Protein AF-A0A7J9JD43-F1 (afdb_monomer_lite)

Structure (mmCIF, N/CA/C/O backbone):
data_AF-A0A7J9JD43-F1
#
_entry.id   AF-A0A7J9JD43-F1
#
loop_
_atom_site.group_PDB
_atom_site.id
_atom_site.type_symbol
_atom_site.label_atom_id
_atom_site.label_alt_id
_atom_site.label_comp_id
_atom_site.label_asym_id
_atom_site.label_entity_id
_atom_site.label_seq_id
_atom_site.pdbx_PDB_ins_code
_atom_site.Cartn_x
_atom_site.Cartn_y
_atom_site.Cartn_z
_atom_site.occupancy
_atom_site.B_iso_or_equiv
_atom_site.auth_seq_id
_atom_site.auth_comp_id
_atom_site.auth_asym_id
_atom_site.auth_atom_id
_atom_site.pdbx_PDB_model_num
ATOM 1 N N . MET A 1 1 ? 0.161 9.876 -8.481 1.00 95.75 1 MET A N 1
ATOM 2 C CA . MET A 1 1 ? 0.391 8.507 -7.961 1.00 95.75 1 MET A CA 1
ATOM 3 C C . MET A 1 1 ? 0.185 7.407 -9.007 1.00 95.75 1 MET A C 1
ATOM 5 O O . MET A 1 1 ? 1.181 6.862 -9.450 1.00 95.75 1 MET A O 1
ATOM 9 N N . LEU A 1 2 ? -1.037 7.101 -9.480 1.00 96.88 2 LEU A N 1
ATOM 10 C CA . LEU A 1 2 ? -1.248 5.994 -10.445 1.00 96.88 2 LEU A CA 1
ATOM 11 C C . LEU A 1 2 ? -0.362 6.081 -11.702 1.00 96.88 2 LEU A C 1
ATOM 13 O O . LEU A 1 2 ? 0.174 5.073 -12.149 1.00 96.88 2 LEU A O 1
ATOM 17 N N . HIS A 1 3 ? -0.178 7.286 -12.251 1.00 97.56 3 HIS A N 1
ATOM 18 C CA . HIS A 1 3 ? 0.668 7.506 -13.427 1.00 97.56 3 HIS A CA 1
ATOM 19 C C . HIS A 1 3 ? 2.132 7.095 -13.191 1.00 97.56 3 HIS A C 1
ATOM 21 O O . HIS A 1 3 ? 2.664 6.272 -13.931 1.00 97.56 3 HIS A O 1
ATOM 27 N N . VAL A 1 4 ? 2.757 7.611 -12.127 1.00 98.19 4 VAL A N 1
ATOM 28 C CA . VAL A 1 4 ? 4.169 7.347 -11.813 1.00 98.19 4 VAL A CA 1
ATOM 29 C C . VAL A 1 4 ? 4.408 5.885 -11.412 1.00 98.19 4 VAL A C 1
ATOM 31 O O . VAL A 1 4 ? 5.417 5.291 -11.787 1.00 98.19 4 VAL A O 1
ATOM 34 N N . SER A 1 5 ? 3.430 5.259 -10.743 1.00 98.00 5 SER A N 1
ATOM 35 C CA . SER A 1 5 ? 3.421 3.817 -10.473 1.00 98.00 5 SER A CA 1
ATOM 36 C C . SER A 1 5 ? 3.425 3.002 -11.764 1.00 98.00 5 SER A C 1
ATOM 38 O O . SER A 1 5 ? 4.235 2.087 -11.910 1.00 98.00 5 SER A O 1
ATOM 40 N N . LYS A 1 6 ? 2.557 3.349 -12.726 1.00 97.75 6 LYS A N 1
ATOM 41 C CA . LYS A 1 6 ? 2.510 2.681 -14.034 1.00 97.75 6 LYS A CA 1
ATOM 42 C C . LYS A 1 6 ? 3.835 2.846 -14.768 1.00 97.75 6 LYS A C 1
ATOM 44 O O . LYS A 1 6 ? 4.373 1.848 -15.232 1.00 97.75 6 LYS A O 1
ATOM 49 N N . GLN A 1 7 ? 4.392 4.053 -14.815 1.00 98.38 7 GLN A N 1
ATOM 50 C CA . GLN A 1 7 ? 5.698 4.290 -15.435 1.00 98.38 7 GLN A CA 1
ATOM 51 C C . GLN A 1 7 ? 6.793 3.408 -14.829 1.00 98.38 7 GLN A C 1
ATOM 53 O O . GLN A 1 7 ? 7.504 2.757 -15.586 1.00 98.38 7 GLN A O 1
ATOM 58 N N . PHE A 1 8 ? 6.883 3.320 -13.496 1.00 98.50 8 PHE A N 1
ATOM 59 C CA . PHE A 1 8 ? 7.853 2.451 -12.822 1.00 98.50 8 PHE A CA 1
ATOM 60 C C . PHE A 1 8 ? 7.725 0.983 -13.256 1.00 98.50 8 PHE A C 1
ATOM 62 O O . PHE A 1 8 ? 8.720 0.374 -13.640 1.00 98.50 8 PHE A O 1
ATOM 69 N N . PHE A 1 9 ? 6.514 0.413 -13.255 1.00 98.19 9 PHE A N 1
ATOM 70 C CA . PHE A 1 9 ? 6.312 -0.994 -13.634 1.00 98.19 9 PHE A CA 1
ATOM 71 C C . PHE A 1 9 ? 6.482 -1.274 -15.136 1.00 98.19 9 PHE A C 1
ATOM 73 O O . PHE A 1 9 ? 6.719 -2.422 -15.503 1.00 98.19 9 PHE A O 1
ATOM 80 N N . HIS A 1 10 ? 6.434 -0.246 -15.989 1.00 97.75 10 HIS A N 1
ATOM 81 C CA . HIS A 1 10 ? 6.736 -0.349 -17.423 1.00 97.75 10 HIS A CA 1
ATOM 82 C C . HIS A 1 10 ? 8.214 -0.095 -17.759 1.00 97.75 10 HIS A C 1
ATOM 84 O O . HIS A 1 10 ? 8.597 -0.198 -18.926 1.00 97.75 10 HIS A O 1
ATOM 90 N N . LEU A 1 11 ? 9.059 0.233 -16.774 1.00 98.31 11 LEU A N 1
ATOM 91 C CA . LEU A 1 11 ? 10.500 0.319 -16.996 1.00 98.31 11 LEU A CA 1
ATOM 92 C C . LEU A 1 11 ? 11.074 -1.048 -17.405 1.00 98.31 11 LEU A C 1
ATOM 94 O O . LEU A 1 11 ? 10.545 -2.093 -16.996 1.00 98.31 11 LEU A O 1
ATOM 98 N N . PRO A 1 12 ? 12.201 -1.056 -18.147 1.00 97.94 12 PRO A N 1
ATOM 99 C CA . PRO A 1 12 ? 12.955 -2.276 -18.395 1.00 97.94 12 PRO A CA 1
ATOM 100 C C . PRO A 1 12 ? 13.213 -3.035 -17.093 1.00 97.94 12 PRO A C 1
ATOM 102 O O . PRO A 1 12 ? 13.474 -2.435 -16.049 1.00 97.94 12 PRO A O 1
ATOM 105 N N . GLU A 1 13 ? 13.167 -4.363 -17.154 1.00 96.00 13 GLU A N 1
ATOM 106 C CA . GLU A 1 13 ? 13.411 -5.216 -15.989 1.00 96.00 13 GLU A CA 1
ATOM 107 C C . GLU A 1 13 ? 14.747 -4.885 -15.306 1.00 96.00 13 GLU A C 1
ATOM 109 O O . GLU A 1 13 ? 14.795 -4.762 -14.086 1.00 96.00 13 GLU A O 1
ATOM 114 N N . SER A 1 14 ? 15.798 -4.618 -16.086 1.00 97.12 14 SER A N 1
ATOM 115 C CA . SER A 1 14 ? 17.113 -4.207 -15.579 1.00 97.12 14 SER A CA 1
ATOM 116 C C . SER A 1 14 ? 17.085 -2.940 -14.715 1.00 97.12 14 SER A C 1
ATOM 118 O O . SER A 1 14 ? 17.922 -2.796 -13.825 1.00 97.12 14 SER A O 1
ATOM 120 N N . GLU A 1 15 ? 16.135 -2.031 -14.944 1.00 97.44 15 GLU A N 1
ATOM 121 C CA . GLU A 1 15 ? 15.930 -0.862 -14.089 1.00 97.44 15 GLU A CA 1
ATOM 122 C C . GLU A 1 15 ? 15.132 -1.208 -12.836 1.00 97.44 15 GLU A C 1
ATOM 124 O O . GLU A 1 15 ? 15.545 -0.858 -11.732 1.00 97.44 15 GLU A O 1
ATOM 129 N N . ARG A 1 16 ? 14.027 -1.949 -12.981 1.00 97.06 16 ARG A N 1
ATOM 130 C CA . ARG A 1 16 ? 13.180 -2.345 -11.843 1.00 97.06 16 ARG A CA 1
ATOM 131 C C . ARG A 1 16 ? 13.954 -3.201 -10.835 1.00 97.06 16 ARG A C 1
ATOM 133 O O . ARG A 1 16 ? 13.853 -2.984 -9.626 1.00 97.06 16 ARG A O 1
ATOM 140 N N . LEU A 1 17 ? 14.785 -4.125 -11.319 1.00 96.50 17 LEU A N 1
ATOM 141 C CA . LEU A 1 17 ? 15.575 -5.035 -10.487 1.00 96.50 17 LEU A CA 1
ATOM 142 C C . LEU A 1 17 ? 16.642 -4.334 -9.635 1.00 96.50 17 LEU A C 1
ATOM 144 O O . LEU A 1 17 ? 17.095 -4.923 -8.657 1.00 96.50 17 LEU A O 1
ATOM 148 N N . LYS A 1 18 ? 16.987 -3.063 -9.895 1.00 96.69 18 LYS A N 1
ATOM 149 C CA . LYS A 1 18 ? 17.846 -2.278 -8.983 1.00 96.69 18 LYS A CA 1
ATOM 150 C C . LYS A 1 18 ? 17.235 -2.121 -7.590 1.00 96.69 18 LYS A C 1
ATOM 152 O O . LYS A 1 18 ? 17.957 -1.913 -6.618 1.00 96.69 18 LYS A O 1
ATOM 157 N N . ASN A 1 19 ? 15.909 -2.214 -7.491 1.00 96.31 19 ASN A N 1
ATOM 158 C CA . ASN A 1 19 ? 15.177 -2.161 -6.233 1.00 96.31 19 ASN A CA 1
ATOM 159 C C . ASN A 1 19 ? 14.791 -3.552 -5.706 1.00 96.31 19 ASN A C 1
ATOM 161 O O . ASN A 1 19 ? 14.148 -3.621 -4.659 1.00 96.31 19 ASN A O 1
ATOM 165 N N . TYR A 1 20 ? 15.141 -4.643 -6.395 1.00 95.75 20 TYR A N 1
ATOM 166 C CA . TYR A 1 20 ? 14.757 -5.992 -5.982 1.00 95.75 20 TYR A CA 1
ATOM 167 C C . TYR A 1 20 ? 15.433 -6.403 -4.672 1.00 95.75 20 TYR A C 1
ATOM 169 O O . TYR A 1 20 ? 16.632 -6.190 -4.480 1.00 95.75 20 TYR A O 1
ATOM 177 N N . SER A 1 21 ? 14.665 -7.010 -3.768 1.00 93.12 21 SER A N 1
ATOM 178 C CA . SER A 1 21 ? 15.208 -7.670 -2.583 1.00 93.12 21 SER A CA 1
ATOM 179 C C . SER A 1 21 ? 14.223 -8.687 -2.013 1.00 93.12 21 SER A C 1
ATOM 181 O O . SER A 1 21 ? 13.040 -8.395 -1.812 1.00 93.12 21 SER A O 1
ATOM 183 N N . ASP A 1 22 ? 14.741 -9.868 -1.689 1.00 87.50 22 ASP A N 1
ATOM 184 C CA . ASP A 1 22 ? 14.026 -10.927 -0.980 1.00 87.50 22 ASP A CA 1
ATOM 185 C C . ASP A 1 22 ? 14.134 -10.812 0.551 1.00 87.50 22 ASP A C 1
ATOM 187 O O . ASP A 1 22 ? 13.493 -11.583 1.266 1.00 87.50 22 ASP A O 1
ATOM 191 N N . ASP A 1 23 ? 14.887 -9.831 1.061 1.00 89.94 23 ASP A N 1
ATOM 192 C CA . ASP A 1 23 ? 14.949 -9.509 2.483 1.00 89.94 23 ASP A CA 1
ATOM 193 C C . ASP A 1 23 ? 13.669 -8.761 2.906 1.00 89.94 23 ASP A C 1
ATOM 195 O O . ASP A 1 23 ? 13.433 -7.631 2.462 1.00 89.94 23 ASP A O 1
ATOM 199 N N . PRO A 1 24 ? 12.818 -9.339 3.775 1.00 86.00 24 PRO A N 1
ATOM 200 C CA . PRO A 1 24 ? 11.614 -8.665 4.240 1.00 86.00 24 PRO A CA 1
ATOM 201 C C . PRO A 1 24 ? 11.901 -7.424 5.095 1.00 86.00 24 PRO A C 1
ATOM 203 O O . PRO A 1 24 ? 11.006 -6.584 5.224 1.00 86.00 24 PRO A O 1
ATOM 206 N N . MET A 1 25 ? 13.106 -7.297 5.660 1.00 90.06 25 MET A N 1
ATOM 207 C CA . MET A 1 25 ? 13.514 -6.171 6.508 1.00 90.06 25 MET A CA 1
ATOM 208 C C . MET A 1 25 ? 13.950 -4.946 5.704 1.00 90.06 25 MET A C 1
ATOM 210 O O . MET A 1 25 ? 14.030 -3.851 6.262 1.00 90.06 25 MET A O 1
ATOM 214 N N . LYS A 1 26 ? 14.170 -5.087 4.389 1.00 93.94 26 LYS A N 1
ATOM 215 C CA . LYS A 1 26 ? 14.429 -3.945 3.510 1.00 93.94 26 LYS A CA 1
ATOM 216 C C . LYS A 1 26 ? 13.236 -2.983 3.512 1.00 93.94 26 LYS A C 1
ATOM 218 O O . LYS A 1 26 ? 12.104 -3.328 3.164 1.00 93.94 26 LYS A O 1
ATOM 223 N N . THR A 1 27 ? 13.544 -1.745 3.865 1.00 95.38 27 THR A N 1
ATOM 224 C CA . THR A 1 27 ? 12.672 -0.564 3.932 1.00 95.38 27 THR A CA 1
ATOM 225 C C . THR A 1 27 ? 12.101 -0.176 2.569 1.00 95.38 27 THR A C 1
ATOM 227 O O . THR A 1 27 ? 10.929 0.189 2.469 1.00 95.38 27 THR A O 1
ATOM 230 N N . THR A 1 28 ? 12.900 -0.325 1.512 1.00 96.69 28 THR A N 1
ATOM 231 C CA . THR A 1 28 ? 12.489 -0.182 0.110 1.00 96.69 28 THR A CA 1
ATOM 232 C C . THR A 1 28 ? 12.826 -1.455 -0.651 1.00 96.69 28 THR A C 1
ATOM 234 O O . THR A 1 28 ? 14.006 -1.798 -0.770 1.00 96.69 28 THR A O 1
ATOM 237 N N . ARG A 1 29 ? 11.816 -2.150 -1.187 1.00 96.06 29 ARG A N 1
ATOM 238 C CA . ARG A 1 29 ? 12.037 -3.363 -1.990 1.00 96.06 29 ARG A CA 1
ATOM 239 C C . ARG A 1 29 ? 10.962 -3.617 -3.036 1.00 96.06 29 ARG A C 1
ATOM 241 O O . ARG A 1 29 ? 9.770 -3.569 -2.737 1.00 96.06 29 ARG A O 1
ATOM 248 N N . LEU A 1 30 ? 11.406 -3.941 -4.242 1.00 97.25 30 LEU A N 1
ATOM 249 C CA . LEU A 1 30 ? 10.628 -4.632 -5.259 1.00 97.25 30 LEU A CA 1
ATOM 250 C C . LEU A 1 30 ? 10.691 -6.137 -4.974 1.00 97.25 30 LEU A C 1
ATOM 252 O O . LEU A 1 30 ? 11.763 -6.678 -4.706 1.00 97.25 30 LEU A O 1
ATOM 256 N N . SER A 1 31 ? 9.552 -6.808 -5.034 1.00 94.88 31 SER A N 1
ATOM 257 C CA . SER A 1 31 ? 9.452 -8.261 -4.909 1.00 94.88 31 SER A CA 1
ATOM 258 C C . SER A 1 31 ? 8.237 -8.755 -5.693 1.00 94.88 31 SER A C 1
ATOM 260 O O . SER A 1 31 ? 7.441 -7.962 -6.197 1.00 94.88 31 SER A O 1
ATOM 262 N N . THR A 1 32 ? 8.102 -10.070 -5.789 1.00 92.38 32 THR A N 1
ATOM 263 C CA . THR A 1 32 ? 6.964 -10.743 -6.414 1.00 92.38 32 THR A CA 1
ATOM 264 C C . THR A 1 32 ? 6.209 -11.590 -5.391 1.00 92.38 32 THR A C 1
ATOM 266 O O . THR A 1 32 ? 6.741 -11.904 -4.318 1.00 92.38 32 THR A O 1
ATOM 269 N N . SER A 1 33 ? 4.971 -11.939 -5.728 1.00 87.00 33 SER A N 1
ATOM 270 C CA . SE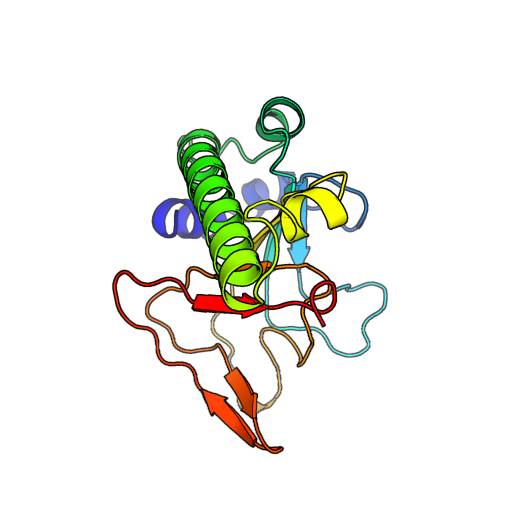R A 1 33 ? 4.062 -12.762 -4.940 1.00 87.00 33 SER A CA 1
ATOM 271 C C . SER A 1 33 ? 3.795 -12.207 -3.524 1.00 87.00 33 SER A C 1
ATOM 273 O O . SER A 1 33 ? 3.496 -11.018 -3.383 1.00 87.00 33 SER A O 1
ATOM 275 N N . PHE A 1 34 ? 3.866 -13.037 -2.476 1.00 74.31 34 PHE A N 1
ATOM 276 C CA . PHE A 1 34 ? 3.751 -12.632 -1.074 1.00 74.31 34 PHE A CA 1
ATOM 277 C C . PHE A 1 34 ? 5.069 -12.858 -0.323 1.00 74.31 34 PHE A C 1
ATOM 279 O O . PHE A 1 34 ? 5.683 -11.913 0.179 1.00 74.31 34 PHE A O 1
ATOM 286 N N . ASN A 1 35 ? 5.536 -14.106 -0.286 1.00 74.31 35 ASN A N 1
ATOM 287 C CA . ASN A 1 35 ? 6.869 -14.470 0.182 1.00 74.31 35 ASN A CA 1
ATOM 288 C C . ASN A 1 35 ? 7.292 -15.772 -0.498 1.00 74.31 35 ASN A C 1
ATOM 290 O O . ASN A 1 35 ? 7.029 -16.868 -0.002 1.00 74.31 35 ASN A O 1
ATOM 294 N N . VAL A 1 36 ? 8.010 -15.624 -1.610 1.00 74.38 36 VAL A N 1
ATOM 295 C CA . VAL A 1 36 ? 8.469 -16.723 -2.475 1.00 74.38 36 VAL A CA 1
ATOM 296 C C . VAL A 1 36 ? 9.283 -17.792 -1.735 1.00 74.38 36 VAL A C 1
ATOM 298 O O . VAL A 1 36 ? 9.396 -18.915 -2.212 1.00 74.38 36 VAL A O 1
ATOM 301 N N . ARG A 1 37 ? 9.859 -17.468 -0.567 1.00 73.31 37 ARG A N 1
ATOM 302 C CA . ARG A 1 37 ? 10.638 -18.419 0.241 1.00 73.31 37 ARG A CA 1
ATOM 303 C C . ARG A 1 37 ? 9.774 -19.314 1.133 1.00 73.31 37 ARG A C 1
ATOM 305 O O . ARG A 1 37 ? 10.264 -20.342 1.588 1.00 73.31 37 ARG A O 1
ATOM 312 N N . THR A 1 38 ? 8.541 -18.915 1.438 1.00 75.38 38 THR A N 1
ATOM 313 C CA . THR A 1 38 ? 7.692 -19.592 2.438 1.00 75.38 38 THR A CA 1
ATOM 314 C C . THR A 1 38 ? 6.325 -20.013 1.911 1.00 75.38 38 THR A C 1
ATOM 316 O O . THR A 1 38 ? 5.601 -20.720 2.605 1.00 75.38 38 THR A O 1
ATOM 319 N N . GLU A 1 39 ? 5.925 -19.541 0.735 1.00 79.81 39 GLU A N 1
ATOM 320 C CA . GLU A 1 39 ? 4.613 -19.831 0.162 1.00 79.81 39 GLU A CA 1
ATOM 321 C C . GLU A 1 39 ? 4.594 -21.147 -0.629 1.00 79.81 39 GLU A C 1
ATOM 323 O O . GLU A 1 39 ? 5.549 -21.493 -1.318 1.00 79.81 39 GLU A O 1
ATOM 328 N N . ASN A 1 40 ? 3.470 -21.866 -0.559 1.00 79.69 40 ASN A N 1
ATOM 329 C CA . ASN A 1 40 ? 3.238 -23.072 -1.365 1.00 79.69 40 ASN A CA 1
ATOM 330 C C . ASN A 1 40 ? 2.614 -22.754 -2.732 1.00 79.69 40 ASN A C 1
ATOM 332 O O . ASN A 1 40 ? 2.700 -23.558 -3.656 1.00 79.69 40 ASN A O 1
ATOM 336 N N . VAL A 1 41 ? 1.938 -21.607 -2.840 1.00 83.81 41 VAL A N 1
ATOM 337 C CA . VAL A 1 41 ? 1.253 -21.138 -4.048 1.00 83.81 41 VAL A CA 1
ATOM 338 C C . VAL A 1 41 ? 1.595 -19.669 -4.230 1.00 83.81 41 VAL A C 1
ATOM 340 O O . VAL A 1 41 ? 1.371 -18.868 -3.321 1.00 83.81 41 VAL A O 1
ATOM 343 N N . SER A 1 42 ? 2.131 -19.323 -5.397 1.00 87.81 42 SER A N 1
ATOM 344 C CA . SER A 1 42 ? 2.482 -17.943 -5.715 1.00 87.81 42 SER A CA 1
ATOM 345 C C . SER A 1 42 ? 1.272 -17.127 -6.157 1.00 87.81 42 SER A C 1
ATOM 347 O O . SER A 1 42 ? 0.380 -17.609 -6.856 1.00 87.81 42 SER A O 1
ATOM 349 N N . SER A 1 43 ? 1.267 -15.865 -5.746 1.00 91.69 43 SER A N 1
ATOM 350 C CA . SER A 1 43 ? 0.293 -14.853 -6.129 1.00 91.69 43 SER A CA 1
ATOM 351 C C . SER A 1 43 ? 0.708 -14.192 -7.442 1.00 91.69 43 SER A C 1
ATOM 353 O O . SER A 1 43 ? 1.888 -13.922 -7.671 1.00 91.69 43 SER A O 1
ATOM 355 N N . TRP A 1 44 ? -0.265 -13.882 -8.293 1.00 95.56 44 TRP A N 1
ATOM 356 C CA . TRP A 1 44 ? -0.064 -13.253 -9.598 1.00 95.56 44 TRP A CA 1
ATOM 357 C C . TRP A 1 44 ? 0.133 -11.733 -9.476 1.00 95.56 44 TRP A C 1
ATOM 359 O O . TRP A 1 44 ? -0.708 -10.935 -9.899 1.00 95.56 44 TRP A O 1
ATOM 369 N N . ARG A 1 45 ? 1.223 -11.322 -8.819 1.00 95.06 45 ARG A N 1
ATOM 370 C CA . ARG A 1 45 ? 1.494 -9.927 -8.449 1.00 95.06 45 ARG A CA 1
ATOM 371 C C . ARG A 1 45 ? 2.986 -9.652 -8.332 1.00 95.06 45 ARG A C 1
ATOM 373 O O . ARG A 1 45 ? 3.693 -10.380 -7.648 1.00 95.06 45 ARG A O 1
ATOM 380 N N . ASP A 1 46 ? 3.405 -8.504 -8.845 1.00 96.31 46 ASP A N 1
ATOM 381 C CA . ASP A 1 46 ? 4.627 -7.827 -8.416 1.00 96.31 46 ASP A CA 1
ATOM 382 C C . ASP A 1 46 ? 4.275 -6.649 -7.508 1.00 96.31 46 ASP A C 1
ATOM 384 O O . ASP A 1 46 ? 3.195 -6.056 -7.610 1.00 96.31 46 ASP A O 1
ATOM 388 N N . TYR A 1 47 ? 5.173 -6.273 -6.602 1.00 97.12 47 TYR A N 1
ATOM 389 C CA . TYR A 1 47 ? 4.956 -5.104 -5.762 1.00 97.12 47 TYR A CA 1
ATOM 390 C C . TYR A 1 47 ? 6.237 -4.380 -5.374 1.00 97.12 47 TYR A C 1
ATOM 392 O O . TYR A 1 47 ? 7.274 -4.986 -5.118 1.00 97.12 47 TYR A O 1
ATOM 400 N N . LEU A 1 48 ? 6.127 -3.058 -5.260 1.00 98.19 48 LEU A N 1
ATOM 401 C CA . LEU A 1 48 ? 7.143 -2.198 -4.670 1.00 98.19 48 LEU A CA 1
ATOM 402 C C . LEU A 1 48 ? 6.659 -1.746 -3.292 1.00 98.19 48 LEU A C 1
ATOM 404 O O . LEU A 1 48 ? 5.651 -1.046 -3.181 1.00 98.19 48 LEU A O 1
ATOM 408 N N . ARG A 1 49 ? 7.371 -2.158 -2.242 1.00 97.56 49 ARG A N 1
ATOM 409 C CA . ARG A 1 49 ? 7.118 -1.756 -0.856 1.00 97.56 49 ARG A CA 1
ATOM 410 C C . ARG A 1 49 ? 8.052 -0.621 -0.463 1.00 97.56 49 ARG A C 1
ATOM 412 O O . ARG A 1 49 ? 9.258 -0.728 -0.673 1.00 97.56 49 ARG A O 1
ATOM 419 N N . LEU A 1 50 ? 7.486 0.417 0.144 1.00 98.06 50 LEU A N 1
ATOM 420 C CA . LEU A 1 50 ? 8.182 1.607 0.623 1.00 98.06 50 LEU A CA 1
ATOM 421 C C . LEU A 1 50 ? 7.845 1.843 2.098 1.00 98.06 50 LEU A C 1
ATOM 423 O O . LEU A 1 50 ? 6.676 1.814 2.490 1.00 98.06 50 LEU A O 1
ATOM 427 N N . HIS A 1 51 ? 8.853 2.114 2.918 1.00 97.50 51 HIS A N 1
ATOM 428 C CA . HIS A 1 51 ? 8.673 2.826 4.180 1.00 97.50 51 HIS A CA 1
ATOM 429 C C . HIS A 1 51 ? 8.541 4.324 3.884 1.00 97.50 51 HIS A C 1
ATOM 431 O O . HIS A 1 51 ? 9.249 4.851 3.025 1.00 97.50 51 HIS A O 1
ATOM 437 N N . CYS A 1 52 ? 7.598 4.994 4.553 1.00 97.19 52 CYS A N 1
ATOM 438 C CA . CYS A 1 52 ? 7.172 6.346 4.180 1.00 97.19 52 CYS A CA 1
ATOM 439 C C . CYS A 1 52 ? 7.185 7.376 5.307 1.00 97.19 52 CYS A C 1
ATOM 441 O O . CYS A 1 52 ? 7.070 8.564 5.012 1.00 97.19 52 CYS A O 1
ATOM 443 N N . TYR A 1 53 ? 7.294 6.958 6.570 1.00 95.75 53 TYR A N 1
ATOM 444 C CA . TYR A 1 53 ? 7.258 7.884 7.700 1.00 95.75 53 TYR A CA 1
ATOM 445 C C . TYR A 1 53 ? 8.226 7.481 8.824 1.00 95.75 53 TYR A C 1
ATOM 447 O O . TYR A 1 53 ? 8.135 6.333 9.273 1.00 95.75 53 TYR A O 1
ATOM 455 N N . PRO A 1 54 ? 9.079 8.408 9.313 1.00 95.25 54 PRO A N 1
ATOM 456 C CA . PRO A 1 54 ? 9.316 9.768 8.795 1.00 95.25 54 PRO A CA 1
ATOM 457 C C . PRO A 1 54 ? 9.853 9.760 7.358 1.00 95.25 54 PRO A C 1
ATOM 459 O O . PRO A 1 54 ? 10.548 8.836 6.958 1.00 95.25 54 PRO A O 1
ATOM 462 N N . LEU A 1 55 ? 9.467 10.731 6.533 1.00 95.56 55 LEU A N 1
ATOM 463 C CA . LEU A 1 55 ? 9.724 10.664 5.089 1.00 95.56 55 LEU A CA 1
ATOM 464 C C . LEU A 1 55 ? 11.215 10.840 4.764 1.00 95.56 55 LEU A C 1
ATOM 466 O O . LEU A 1 55 ? 11.758 10.160 3.893 1.00 95.56 55 LEU A O 1
ATOM 470 N N . GLU A 1 56 ? 11.854 11.760 5.475 1.00 95.56 56 GLU A N 1
ATOM 471 C CA . GLU A 1 56 ? 13.272 12.105 5.415 1.00 95.56 56 GLU A CA 1
ATOM 472 C C . GLU A 1 56 ? 14.192 10.892 5.614 1.00 95.56 56 GLU A C 1
ATOM 474 O O . GLU A 1 56 ? 15.232 10.795 4.959 1.00 95.56 56 GLU A O 1
ATOM 479 N N . ASP A 1 57 ? 13.751 9.925 6.419 1.00 96.31 57 ASP A N 1
ATOM 480 C CA . ASP A 1 57 ? 14.509 8.721 6.743 1.00 96.31 57 ASP A CA 1
ATOM 481 C C . ASP A 1 57 ? 14.515 7.698 5.598 1.00 96.31 57 ASP A C 1
ATOM 483 O O . ASP A 1 57 ? 15.390 6.841 5.565 1.00 96.31 57 ASP A O 1
ATOM 487 N N . TYR A 1 58 ? 13.576 7.771 4.643 1.00 97.12 58 TYR A N 1
ATOM 488 C CA . TYR A 1 58 ? 13.390 6.709 3.639 1.00 97.12 58 TYR A CA 1
ATOM 489 C C . TYR A 1 58 ? 13.416 7.180 2.184 1.00 97.12 58 TYR A C 1
ATOM 491 O O . TYR A 1 58 ? 13.784 6.409 1.298 1.00 97.12 58 TYR A O 1
ATOM 499 N N . VAL A 1 59 ? 13.058 8.437 1.898 1.00 97.62 59 VAL A N 1
ATOM 500 C CA . VAL A 1 59 ? 12.897 8.936 0.516 1.00 97.62 59 VAL A CA 1
ATOM 501 C C . VAL A 1 59 ? 14.159 8.781 -0.343 1.00 97.62 59 VAL A C 1
ATOM 503 O O . VAL A 1 59 ? 14.085 8.616 -1.562 1.00 97.62 59 VAL A O 1
ATOM 506 N N . HIS A 1 60 ? 15.335 8.801 0.287 1.00 96.75 60 HIS A N 1
ATOM 507 C CA . HIS A 1 60 ? 16.623 8.664 -0.385 1.00 96.75 60 HIS A CA 1
ATOM 508 C C . HIS A 1 60 ? 16.888 7.244 -0.917 1.00 96.75 60 HIS A C 1
ATOM 510 O O . HIS A 1 60 ? 17.731 7.083 -1.804 1.00 96.75 60 HIS A O 1
ATOM 516 N N . GLU A 1 61 ? 16.153 6.236 -0.441 1.00 96.62 61 GLU A N 1
ATOM 517 C CA . GLU A 1 61 ? 16.251 4.840 -0.884 1.00 96.62 61 GLU A CA 1
ATOM 518 C C . GLU A 1 61 ? 15.290 4.495 -2.031 1.00 96.62 61 GLU A C 1
ATOM 520 O O . GLU A 1 61 ? 15.460 3.480 -2.708 1.00 96.62 61 GLU A O 1
ATOM 525 N N . TRP A 1 62 ? 14.268 5.324 -2.254 1.00 98.00 62 TRP A N 1
ATOM 526 C CA . TRP A 1 62 ? 13.223 5.077 -3.248 1.00 98.00 62 TRP A CA 1
ATOM 527 C C . TRP A 1 62 ? 13.764 5.137 -4.686 1.00 98.00 62 TRP A C 1
ATOM 529 O O . TRP A 1 62 ? 14.780 5.803 -4.925 1.00 98.00 62 TRP A O 1
ATOM 539 N N . PRO A 1 63 ? 13.085 4.513 -5.670 1.00 98.06 63 PRO A N 1
ATOM 540 C CA . PRO A 1 63 ? 13.446 4.638 -7.081 1.00 98.06 63 PRO A CA 1
ATOM 541 C C . PRO A 1 63 ? 13.657 6.095 -7.515 1.00 98.06 63 PRO A C 1
ATOM 543 O O . PRO A 1 63 ? 12.900 6.987 -7.137 1.00 98.06 63 PRO A O 1
ATOM 546 N N . THR A 1 64 ? 14.698 6.335 -8.312 1.00 97.12 64 THR A N 1
ATOM 547 C CA . THR A 1 64 ? 14.968 7.629 -8.971 1.00 97.12 64 THR A CA 1
ATOM 548 C C . THR A 1 64 ? 14.444 7.679 -10.405 1.00 97.12 64 THR A C 1
ATOM 550 O O . THR A 1 64 ? 14.510 8.723 -11.048 1.00 97.12 64 THR A O 1
ATOM 553 N N . ASN A 1 65 ? 13.951 6.549 -10.914 1.00 97.38 65 ASN A N 1
ATOM 554 C CA . ASN A 1 65 ? 13.364 6.401 -12.235 1.00 97.38 65 ASN A CA 1
ATOM 555 C C . ASN A 1 65 ? 11.965 5.781 -12.062 1.00 97.38 65 ASN A C 1
ATOM 557 O O . ASN A 1 65 ? 11.875 4.730 -11.421 1.00 97.38 65 ASN A O 1
ATOM 561 N N . PRO A 1 66 ? 10.882 6.384 -12.586 1.00 98.12 66 PRO A N 1
ATOM 562 C CA . PRO A 1 66 ? 10.814 7.657 -13.323 1.00 98.12 66 PRO A CA 1
ATOM 563 C C . PRO A 1 66 ? 11.319 8.870 -12.512 1.00 98.12 66 PRO A C 1
ATOM 565 O O . PRO A 1 66 ? 11.266 8.830 -11.284 1.00 98.12 66 PRO A O 1
ATOM 568 N N . PRO A 1 67 ? 11.793 9.958 -13.156 1.00 97.69 67 PRO A N 1
ATOM 569 C CA . PRO A 1 67 ? 12.368 11.112 -12.453 1.00 97.69 67 PRO A CA 1
ATOM 570 C C . PRO A 1 67 ? 11.451 11.749 -11.398 1.00 97.69 67 PRO A C 1
ATOM 572 O O . PRO A 1 67 ? 11.936 12.195 -10.361 1.00 97.69 67 PRO A O 1
ATOM 575 N N . SER A 1 68 ? 10.130 11.745 -11.620 1.00 98.00 68 SER A N 1
ATOM 576 C CA . SER A 1 68 ? 9.148 12.277 -10.665 1.00 98.00 68 SER A CA 1
ATOM 577 C C . SER A 1 68 ? 8.797 11.308 -9.530 1.00 98.00 68 SER A C 1
ATOM 579 O O . SER A 1 68 ? 8.054 11.685 -8.627 1.00 98.00 68 SER A O 1
ATOM 581 N N . PHE A 1 69 ? 9.327 10.073 -9.525 1.00 98.50 69 PHE A N 1
ATOM 582 C CA . PHE A 1 69 ? 8.910 9.019 -8.590 1.00 98.50 69 PHE A CA 1
ATOM 583 C C . PHE A 1 69 ? 8.968 9.477 -7.136 1.00 98.50 69 PHE A C 1
ATOM 585 O O . PHE A 1 69 ? 7.994 9.319 -6.399 1.00 98.50 69 PHE A O 1
ATOM 592 N N . ARG A 1 70 ? 10.091 10.068 -6.716 1.00 98.31 70 ARG A N 1
ATOM 593 C CA . ARG A 1 70 ? 10.271 10.497 -5.324 1.00 98.31 70 ARG A CA 1
ATOM 594 C C . ARG A 1 70 ? 9.362 11.658 -4.954 1.00 98.31 70 ARG A C 1
ATOM 596 O O . ARG A 1 70 ? 8.811 11.639 -3.859 1.00 98.31 70 ARG A O 1
ATOM 603 N N . GLU A 1 71 ? 9.202 12.636 -5.837 1.00 98.25 71 GLU A N 1
ATOM 604 C CA . GLU A 1 71 ? 8.385 13.828 -5.597 1.00 98.25 71 GLU A CA 1
ATOM 605 C C . GLU A 1 71 ? 6.898 13.466 -5.496 1.00 98.25 71 GLU A C 1
ATOM 607 O O . GLU A 1 71 ? 6.289 13.658 -4.440 1.00 98.25 71 GLU A O 1
ATOM 612 N N . ASP A 1 72 ? 6.360 12.818 -6.532 1.00 98.50 72 ASP A N 1
ATOM 613 C CA . ASP A 1 72 ? 4.950 12.424 -6.617 1.00 98.50 72 ASP A CA 1
ATOM 614 C C . ASP A 1 72 ? 4.557 11.476 -5.474 1.00 98.50 72 ASP A C 1
ATOM 616 O O . ASP A 1 72 ? 3.489 11.606 -4.866 1.00 98.50 72 ASP A O 1
ATOM 620 N N . THR A 1 73 ? 5.425 10.505 -5.163 1.00 98.56 73 THR A N 1
ATOM 621 C CA . THR A 1 73 ? 5.180 9.545 -4.078 1.00 98.56 73 THR A CA 1
ATOM 622 C C . THR A 1 73 ? 5.270 10.230 -2.717 1.00 98.56 73 THR A C 1
ATOM 624 O O . THR A 1 73 ? 4.452 9.957 -1.842 1.00 98.56 73 THR A O 1
ATOM 627 N N . SER A 1 74 ? 6.206 11.169 -2.532 1.00 98.44 74 SER A N 1
ATOM 628 C CA . SER A 1 74 ? 6.346 11.928 -1.282 1.00 98.44 74 SER A CA 1
ATOM 629 C C . SER A 1 74 ? 5.112 12.772 -0.989 1.00 98.44 74 SER A C 1
ATOM 631 O O . SER A 1 74 ? 4.612 12.767 0.139 1.00 98.44 74 SER A O 1
ATOM 633 N N . GLU A 1 75 ? 4.609 13.496 -1.989 1.00 98.50 75 GLU A N 1
ATOM 634 C CA . GLU A 1 75 ? 3.391 14.292 -1.851 1.00 98.50 75 GLU A CA 1
ATOM 635 C C . GLU A 1 75 ? 2.187 13.404 -1.514 1.00 98.50 75 GLU A C 1
ATOM 637 O O . GLU A 1 75 ? 1.412 13.712 -0.599 1.00 98.50 75 GLU A O 1
ATOM 642 N N . TYR A 1 76 ? 2.061 12.263 -2.193 1.00 98.56 76 TYR A N 1
ATOM 643 C CA . TYR A 1 76 ? 0.994 11.308 -1.923 1.00 98.56 76 TYR A CA 1
ATOM 644 C C . TYR A 1 76 ? 1.080 10.727 -0.502 1.00 98.56 76 TYR A C 1
ATOM 646 O O . TYR A 1 76 ? 0.072 10.714 0.209 1.00 98.56 76 TYR A O 1
ATOM 654 N N . CYS A 1 77 ? 2.264 10.313 -0.036 1.00 98.25 77 CYS A N 1
ATOM 655 C CA . CYS A 1 77 ? 2.477 9.811 1.328 1.00 98.25 77 CYS A CA 1
ATOM 656 C C . CYS A 1 77 ? 2.084 10.842 2.391 1.00 98.25 77 CYS A C 1
ATOM 658 O O . CYS A 1 77 ? 1.356 10.511 3.328 1.00 98.25 77 CYS A O 1
ATOM 660 N N . LYS A 1 78 ? 2.509 12.104 2.227 1.00 98.19 78 LYS A N 1
ATOM 661 C CA . LYS A 1 78 ? 2.172 13.200 3.153 1.00 98.19 78 LYS A CA 1
ATOM 662 C C . LYS A 1 78 ? 0.663 13.421 3.237 1.00 98.19 78 LYS A C 1
ATOM 664 O O . LYS A 1 78 ? 0.108 13.511 4.333 1.00 98.19 78 LYS A O 1
ATOM 669 N N . ASN A 1 79 ? -0.011 13.500 2.091 1.00 98.50 79 ASN A N 1
ATOM 670 C CA . ASN A 1 79 ? -1.448 13.765 2.045 1.00 98.50 79 ASN A CA 1
ATOM 671 C C . ASN A 1 79 ? -2.282 12.582 2.553 1.00 98.50 79 ASN A C 1
ATOM 673 O O . ASN A 1 79 ? -3.219 12.789 3.325 1.00 98.50 79 ASN A O 1
ATOM 677 N N . THR A 1 80 ? -1.916 11.347 2.203 1.00 97.94 80 THR A N 1
ATOM 678 C CA . THR A 1 80 ? -2.601 10.144 2.709 1.00 97.94 80 THR A CA 1
ATOM 679 C C . THR A 1 80 ? -2.378 9.931 4.199 1.00 97.94 80 THR A C 1
ATOM 681 O O . THR A 1 80 ? -3.320 9.562 4.893 1.00 97.94 80 THR A O 1
ATOM 684 N N . ARG A 1 81 ? -1.194 10.253 4.738 1.00 96.81 81 ARG A N 1
ATOM 685 C CA . ARG A 1 81 ? -0.963 10.247 6.190 1.00 96.81 81 ARG A CA 1
ATOM 686 C C . ARG A 1 81 ? -1.868 11.245 6.908 1.00 96.81 81 ARG A C 1
ATOM 688 O O . ARG A 1 81 ? -2.499 10.889 7.897 1.00 96.81 81 ARG A O 1
ATOM 695 N N . ARG A 1 82 ? -1.966 12.479 6.400 1.00 97.38 82 ARG A N 1
ATOM 696 C CA . ARG A 1 82 ? -2.885 13.491 6.953 1.00 97.38 82 ARG A CA 1
ATOM 697 C C . ARG A 1 82 ? -4.340 13.029 6.906 1.00 97.38 82 ARG A C 1
ATOM 699 O O . ARG A 1 82 ? -5.089 13.309 7.835 1.00 97.38 82 ARG A O 1
ATOM 706 N N . LEU A 1 83 ? -4.742 12.339 5.838 1.00 98.12 83 LEU A N 1
ATOM 707 C CA . LEU A 1 83 ? -6.076 11.754 5.730 1.00 98.12 83 LEU A CA 1
ATOM 708 C C . LEU A 1 83 ? -6.285 10.636 6.760 1.00 98.12 83 LEU A C 1
ATOM 710 O O . LEU A 1 83 ? -7.293 10.661 7.455 1.00 98.12 83 LEU A O 1
ATOM 714 N N . ALA A 1 84 ? -5.330 9.714 6.907 1.00 97.12 84 ALA A N 1
ATOM 715 C CA . ALA A 1 84 ? -5.405 8.622 7.876 1.00 97.12 84 ALA A CA 1
ATOM 716 C C . ALA A 1 84 ? -5.578 9.141 9.310 1.00 97.12 84 ALA A C 1
ATOM 718 O O . ALA A 1 84 ? -6.493 8.706 9.998 1.00 97.12 84 ALA A O 1
ATOM 719 N N . VAL A 1 85 ? -4.779 10.132 9.722 1.00 96.19 85 VAL A N 1
ATOM 720 C CA . VAL A 1 85 ? -4.895 10.762 11.051 1.00 96.19 85 VAL A CA 1
ATOM 721 C C . VAL A 1 85 ? -6.290 11.355 11.261 1.00 96.19 85 VAL A C 1
ATOM 723 O O . VAL A 1 85 ? -6.925 11.076 12.269 1.00 96.19 85 VAL A O 1
ATOM 726 N N . ARG A 1 86 ? -6.817 12.103 10.281 1.00 97.56 86 ARG A N 1
ATOM 727 C CA . ARG A 1 86 ? -8.171 12.683 10.365 1.00 97.56 86 ARG A CA 1
ATOM 728 C C . ARG A 1 86 ? -9.274 11.628 10.446 1.00 97.56 86 ARG A C 1
ATOM 730 O O . ARG A 1 86 ? -10.288 11.866 11.091 1.00 97.56 86 ARG A O 1
ATOM 737 N N . LEU A 1 87 ? -9.107 10.496 9.764 1.00 97.94 87 LEU A N 1
ATOM 738 C CA . LEU A 1 87 ? -10.060 9.389 9.829 1.00 97.94 87 LEU A CA 1
ATOM 739 C C . LEU A 1 87 ? -10.024 8.716 11.202 1.00 97.94 87 LEU A C 1
ATOM 741 O O . LEU A 1 87 ? -11.080 8.483 11.774 1.00 97.94 87 LEU A O 1
ATOM 745 N N . LEU A 1 88 ? -8.835 8.460 11.755 1.00 96.81 88 LEU A N 1
ATOM 746 C CA . LEU A 1 88 ? -8.682 7.89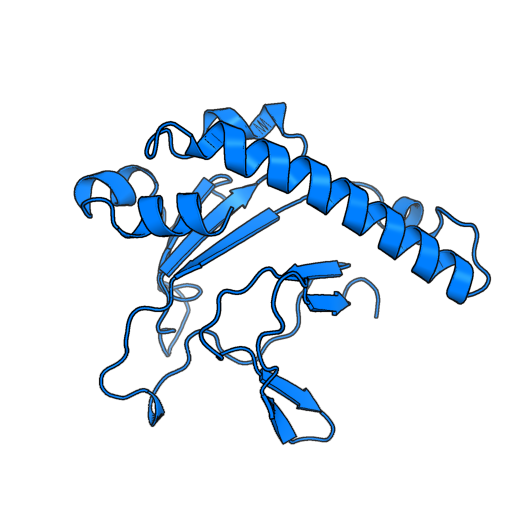5 13.100 1.00 96.81 88 LEU A CA 1
ATOM 747 C C . LEU A 1 88 ? -9.231 8.834 14.185 1.00 96.81 88 LEU A C 1
ATOM 749 O O . LEU A 1 88 ? -9.849 8.367 15.141 1.00 96.81 88 LEU A O 1
ATOM 753 N N . GLU A 1 89 ? -9.079 10.149 14.008 1.00 97.25 89 GLU A N 1
ATOM 754 C CA . GLU A 1 89 ? -9.706 11.143 14.883 1.00 97.25 89 GLU A CA 1
ATOM 755 C C . GLU A 1 89 ? -11.238 11.053 14.837 1.00 97.25 89 GLU A C 1
ATOM 757 O O . GLU A 1 89 ? -11.889 10.935 15.872 1.00 97.25 89 GLU A O 1
ATOM 762 N N . ALA A 1 90 ? -11.817 11.032 13.632 1.00 98.00 90 ALA A N 1
ATOM 763 C CA . ALA A 1 90 ? -13.264 10.922 13.456 1.00 98.00 90 ALA A CA 1
ATOM 764 C C . ALA A 1 90 ? -13.825 9.592 13.992 1.00 98.00 90 ALA A C 1
ATOM 766 O O . ALA A 1 90 ? -14.922 9.563 14.546 1.00 98.00 90 ALA A O 1
ATOM 767 N N . ILE A 1 91 ? -13.075 8.492 13.853 1.00 97.00 91 ILE A N 1
ATOM 768 C CA . ILE A 1 91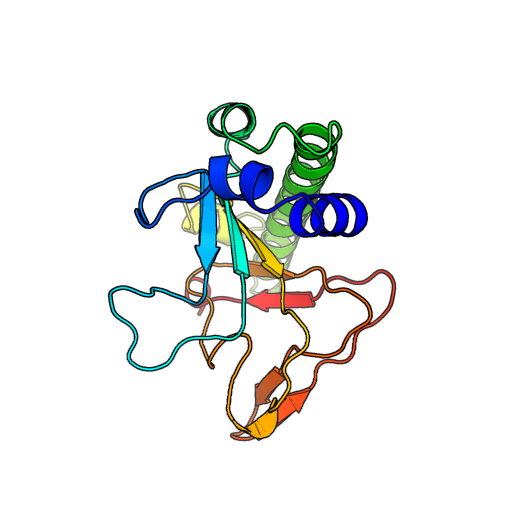 ? -13.441 7.198 14.442 1.00 97.00 91 ILE A CA 1
ATOM 769 C C . ILE A 1 91 ? -13.432 7.298 15.970 1.00 97.00 91 ILE A C 1
ATOM 771 O O . ILE A 1 91 ? -14.385 6.842 16.596 1.00 97.00 91 ILE A O 1
ATOM 775 N N . SER A 1 92 ? -12.419 7.939 16.564 1.00 97.75 92 SER A N 1
ATOM 776 C CA . SER A 1 92 ? -12.352 8.152 18.018 1.00 97.75 92 SER A CA 1
ATOM 777 C C . SER A 1 92 ? -13.585 8.911 18.519 1.00 97.75 92 SER A C 1
ATOM 779 O O . SER A 1 92 ? -14.274 8.440 19.422 1.00 97.75 92 SER A O 1
ATOM 781 N N . GLU A 1 93 ? -13.928 10.028 17.874 1.00 98.31 93 GLU A N 1
ATOM 782 C CA . GLU A 1 93 ? -15.114 10.822 18.226 1.00 98.31 93 GLU A CA 1
ATOM 783 C C . GLU A 1 93 ? -16.420 10.029 18.047 1.00 98.31 93 GLU A C 1
ATOM 785 O O . GLU A 1 93 ? -17.321 10.137 18.873 1.00 98.31 93 GLU A O 1
ATOM 790 N N . SER A 1 94 ? -16.527 9.188 17.008 1.00 97.69 94 SER A N 1
ATOM 791 C CA . SER A 1 94 ? -17.721 8.354 16.772 1.00 97.69 94 SER A CA 1
ATOM 792 C C . SER A 1 94 ? -17.958 7.275 17.835 1.00 97.69 94 SER A C 1
ATOM 794 O O . SER A 1 94 ? -19.053 6.720 17.911 1.00 97.69 94 SER A O 1
ATOM 796 N N . LEU A 1 95 ? -16.931 6.978 18.634 1.00 96.94 95 LEU A N 1
ATOM 797 C CA . LEU A 1 95 ? -16.955 6.027 19.743 1.00 96.94 95 LEU A CA 1
ATOM 798 C C . LEU A 1 95 ? -17.061 6.732 21.109 1.00 96.94 95 LEU A C 1
ATOM 800 O O . LEU A 1 95 ? -16.811 6.098 22.132 1.00 96.94 95 LEU A O 1
ATOM 804 N N . ASP A 1 96 ? -17.395 8.028 21.127 1.00 98.19 96 ASP A N 1
ATOM 805 C CA . ASP A 1 96 ? -17.448 8.878 22.325 1.00 98.19 96 ASP A CA 1
ATOM 806 C C . ASP A 1 96 ? -16.103 8.972 23.082 1.00 98.19 96 ASP A C 1
ATOM 808 O O . ASP A 1 96 ? -16.059 9.157 24.302 1.00 98.19 96 ASP A O 1
ATOM 812 N N . LEU A 1 97 ? -14.982 8.856 22.361 1.00 98.00 97 LEU A N 1
ATOM 813 C CA . LEU A 1 97 ? -13.628 9.010 22.900 1.00 98.00 97 LEU A CA 1
ATOM 814 C C . LEU A 1 97 ? -13.080 10.418 22.630 1.00 98.00 97 LEU A C 1
ATOM 816 O O . LEU A 1 97 ? -13.597 11.171 21.802 1.00 98.00 97 LEU A O 1
ATOM 820 N N . GLU A 1 98 ? -11.985 10.773 23.308 1.00 97.88 98 GLU A N 1
ATOM 821 C CA . GLU A 1 98 ? -11.238 11.984 22.961 1.00 97.88 98 GLU A CA 1
ATOM 822 C C . GLU A 1 98 ? -10.769 11.925 21.504 1.00 97.88 98 GLU A C 1
ATOM 824 O O . GLU A 1 98 ? -10.348 10.875 21.017 1.00 97.88 98 GLU A O 1
ATOM 829 N N . ARG A 1 99 ? -10.793 13.071 20.813 1.00 97.06 99 ARG A N 1
ATOM 830 C CA . ARG A 1 99 ? -10.497 13.158 19.377 1.00 97.06 99 ARG A CA 1
ATOM 831 C C . ARG A 1 99 ? -9.198 12.464 18.969 1.00 97.06 99 ARG A C 1
ATOM 833 O O . ARG A 1 99 ? -9.157 11.854 17.915 1.00 97.06 99 ARG A O 1
ATOM 840 N N . ASP A 1 100 ? -8.144 12.544 19.774 1.00 95.19 100 ASP A N 1
ATOM 841 C CA . ASP A 1 100 ? -6.842 11.947 19.442 1.00 95.19 100 ASP A CA 1
ATOM 842 C C . ASP A 1 100 ? -6.598 10.581 20.111 1.00 95.19 100 ASP A C 1
ATOM 844 O O . ASP A 1 100 ? -5.478 10.068 20.096 1.00 95.19 100 ASP A O 1
ATOM 848 N N . TYR A 1 101 ? -7.630 9.969 20.703 1.00 96.44 101 TYR A N 1
ATOM 849 C CA . TYR A 1 101 ? -7.484 8.770 21.528 1.00 96.44 101 TYR A CA 1
ATOM 850 C C . TYR A 1 101 ? -6.813 7.616 20.776 1.00 96.44 101 TYR A C 1
ATOM 852 O O . TYR A 1 101 ? -5.812 7.080 21.249 1.00 96.44 101 TYR A O 1
ATOM 860 N N . ILE A 1 102 ? -7.322 7.247 19.593 1.00 94.38 102 ILE A N 1
ATOM 861 C CA . ILE A 1 102 ? -6.788 6.105 18.832 1.00 94.38 102 ILE A CA 1
ATOM 862 C C . ILE A 1 102 ? -5.347 6.367 18.378 1.00 94.38 102 ILE A C 1
ATOM 864 O O . ILE A 1 102 ? -4.493 5.496 18.530 1.00 94.38 102 ILE A O 1
ATOM 868 N N . ASN A 1 103 ? -5.045 7.566 17.871 1.00 91.06 103 ASN A N 1
ATOM 869 C CA . ASN A 1 103 ? -3.677 7.919 17.474 1.00 91.06 103 ASN A CA 1
ATOM 870 C C . ASN A 1 103 ? -2.715 7.837 18.667 1.00 91.06 103 ASN A C 1
ATOM 872 O O . ASN A 1 103 ? -1.626 7.272 18.560 1.00 91.06 103 ASN A O 1
ATOM 876 N N . SER A 1 104 ? -3.126 8.368 19.820 1.00 92.06 104 SER A N 1
ATOM 877 C CA . SER A 1 104 ? -2.340 8.312 21.051 1.00 92.06 104 SER A CA 1
ATOM 878 C C . SER A 1 104 ? -2.132 6.870 21.534 1.00 92.06 104 SER A C 1
ATOM 880 O O . SER A 1 104 ? -1.021 6.510 21.928 1.00 92.06 104 SER A O 1
ATOM 882 N N . ALA A 1 105 ? -3.161 6.022 21.445 1.00 92.31 105 ALA A N 1
ATOM 883 C CA . ALA A 1 105 ? -3.103 4.617 21.851 1.00 92.31 105 ALA A CA 1
ATOM 884 C C . ALA A 1 105 ? -2.183 3.765 20.957 1.00 92.31 105 ALA A C 1
ATOM 886 O O . ALA A 1 105 ? -1.471 2.896 21.462 1.00 92.31 105 ALA A O 1
ATOM 887 N N . LEU A 1 106 ? -2.144 4.035 19.647 1.00 87.19 106 LEU A N 1
ATOM 888 C CA . LEU A 1 106 ? -1.251 3.351 18.699 1.00 87.19 106 LEU A CA 1
ATOM 889 C C . LEU A 1 106 ? 0.232 3.726 18.896 1.00 87.19 106 LEU A C 1
ATOM 891 O O . LEU A 1 106 ? 1.129 3.008 18.447 1.00 87.19 106 LEU A O 1
ATOM 895 N N . GLY A 1 107 ? 0.522 4.829 19.594 1.00 85.06 107 GLY A N 1
ATOM 896 C CA . GLY A 1 107 ? 1.872 5.209 20.001 1.00 85.06 107 GLY A CA 1
ATOM 897 C C . GLY A 1 107 ? 2.793 5.566 18.827 1.00 85.06 107 GLY A C 1
ATOM 898 O O . GLY A 1 107 ? 2.632 6.595 18.168 1.00 85.06 107 GLY A O 1
ATOM 899 N N . LYS A 1 108 ? 3.843 4.764 18.594 1.00 82.19 108 LYS A N 1
ATOM 900 C CA . LYS A 1 108 ? 4.800 5.027 17.505 1.00 82.19 108 LYS A CA 1
ATOM 901 C C . LYS A 1 108 ? 4.192 4.636 16.163 1.00 82.19 108 LYS A C 1
ATOM 903 O O . LYS A 1 108 ? 3.994 3.463 15.872 1.00 82.19 108 LYS A O 1
ATOM 908 N N . HIS A 1 109 ? 3.984 5.634 15.314 1.00 83.69 109 HIS A N 1
ATOM 909 C CA . HIS A 1 109 ? 3.377 5.450 14.006 1.00 83.69 109 HIS A CA 1
ATOM 910 C C . HIS A 1 109 ? 4.416 5.075 12.948 1.00 83.69 109 HIS A C 1
ATOM 912 O O . HIS A 1 109 ? 5.438 5.745 12.810 1.00 83.69 109 HIS A O 1
ATOM 918 N N . ALA A 1 110 ? 4.085 4.084 12.127 1.00 92.31 110 ALA A N 1
ATOM 919 C CA . ALA A 1 110 ? 4.750 3.826 10.857 1.00 92.31 110 ALA A CA 1
ATOM 920 C C . ALA A 1 110 ? 3.770 4.073 9.704 1.00 92.31 110 ALA A C 1
ATOM 922 O O . ALA A 1 110 ? 2.555 3.955 9.860 1.00 92.31 110 ALA A O 1
ATOM 923 N N . GLN A 1 111 ? 4.298 4.418 8.533 1.00 96.56 111 GLN A N 1
ATOM 924 C CA . GLN A 1 111 ? 3.543 4.416 7.284 1.00 96.56 111 GLN A CA 1
ATOM 925 C C . GLN A 1 111 ? 4.298 3.553 6.284 1.00 96.56 111 GLN A C 1
ATOM 927 O O . GLN A 1 111 ? 5.487 3.773 6.042 1.00 96.56 111 GLN A O 1
ATOM 932 N N . HIS A 1 112 ? 3.590 2.601 5.688 1.00 95.88 112 HIS A N 1
ATOM 933 C CA . HIS A 1 112 ? 4.095 1.789 4.593 1.00 95.88 112 HIS A CA 1
ATOM 934 C C . HIS A 1 112 ? 3.196 1.966 3.378 1.00 95.88 112 HIS A C 1
ATOM 936 O O . HIS A 1 112 ? 1.979 2.082 3.512 1.00 95.88 112 HIS A O 1
ATOM 942 N N . MET A 1 113 ? 3.797 1.947 2.197 1.00 97.62 113 MET A N 1
ATOM 943 C CA . MET A 1 113 ? 3.084 1.885 0.930 1.00 97.62 113 MET A CA 1
ATOM 944 C C . MET A 1 113 ? 3.465 0.606 0.203 1.00 97.62 113 MET A C 1
ATOM 946 O O . MET A 1 113 ? 4.642 0.256 0.129 1.00 97.62 113 MET A O 1
ATOM 950 N N . ALA A 1 114 ? 2.470 -0.067 -0.364 1.00 97.25 114 ALA A N 1
ATOM 951 C CA . ALA A 1 114 ? 2.672 -1.116 -1.346 1.00 97.25 114 ALA A CA 1
ATOM 952 C C . ALA A 1 114 ? 2.047 -0.668 -2.668 1.00 97.25 114 ALA A C 1
ATOM 954 O O . ALA A 1 114 ? 0.842 -0.428 -2.741 1.00 97.25 114 ALA A O 1
ATOM 955 N N . ILE A 1 115 ? 2.872 -0.536 -3.704 1.00 98.31 115 ILE A N 1
ATOM 956 C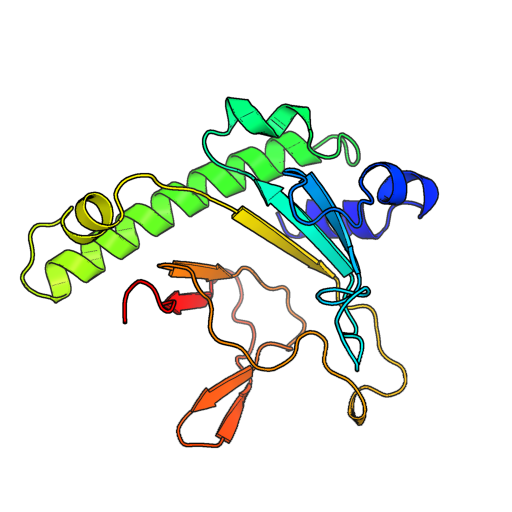 CA . ILE A 1 115 ? 2.404 -0.325 -5.073 1.00 98.31 115 ILE A CA 1
ATOM 957 C C . ILE A 1 115 ? 2.291 -1.701 -5.714 1.00 98.31 115 ILE A C 1
ATOM 959 O O . ILE A 1 115 ? 3.304 -2.377 -5.893 1.00 98.31 115 ILE A O 1
ATOM 963 N N . ASN A 1 116 ? 1.067 -2.111 -6.032 1.00 98.00 116 ASN A N 1
ATOM 964 C CA . ASN A 1 116 ? 0.761 -3.459 -6.500 1.00 98.00 116 ASN A CA 1
ATOM 965 C C . ASN A 1 116 ? 0.566 -3.451 -8.009 1.00 98.00 116 ASN A C 1
ATOM 967 O O . ASN A 1 116 ? -0.196 -2.637 -8.529 1.00 98.00 116 ASN A O 1
ATOM 971 N N . TYR A 1 117 ? 1.242 -4.362 -8.693 1.00 97.62 117 TYR A N 1
ATOM 972 C CA . TYR A 1 117 ? 1.135 -4.557 -10.125 1.00 97.62 117 TYR A CA 1
ATOM 973 C C . TYR A 1 117 ? 0.661 -5.975 -10.409 1.00 97.62 117 TYR A C 1
ATOM 975 O O . TYR A 1 117 ? 1.337 -6.949 -10.085 1.00 97.62 117 TYR A O 1
ATOM 983 N N . TYR A 1 118 ? -0.518 -6.075 -11.013 1.00 97.00 118 TYR A N 1
ATOM 984 C CA . TYR A 1 118 ? -1.149 -7.334 -11.381 1.00 97.00 118 TYR A CA 1
ATOM 985 C C . TYR A 1 118 ? -1.094 -7.459 -12.908 1.00 97.00 118 TYR A C 1
ATOM 987 O O . TYR A 1 118 ? -1.914 -6.838 -13.592 1.00 97.00 118 TYR A O 1
ATOM 995 N N . PRO A 1 119 ? -0.109 -8.177 -13.478 1.00 95.31 119 PRO A N 1
ATOM 996 C CA . PRO A 1 119 ? -0.047 -8.361 -14.923 1.00 95.31 119 PRO A CA 1
ATOM 997 C C . PRO A 1 119 ? -1.257 -9.170 -15.425 1.00 95.31 119 PRO A C 1
ATOM 999 O O . PRO A 1 119 ? -1.838 -9.939 -14.657 1.00 95.31 119 PRO A O 1
ATOM 1002 N N . PRO A 1 120 ? -1.636 -9.066 -16.713 1.00 95.69 120 PRO A N 1
ATOM 1003 C CA . PRO A 1 120 ? -2.653 -9.940 -17.294 1.00 95.69 120 PRO A CA 1
ATOM 1004 C C . PRO A 1 120 ? -2.324 -11.419 -17.054 1.00 95.69 120 PRO A C 1
ATOM 1006 O O . PRO A 1 120 ? -1.187 -11.847 -17.253 1.00 95.69 120 PRO A O 1
ATOM 1009 N N . CYS A 1 121 ? -3.315 -12.192 -16.613 1.00 95.69 121 CYS A N 1
ATOM 1010 C CA . CYS A 1 121 ? -3.167 -13.620 -16.343 1.00 95.69 121 CYS A CA 1
ATOM 1011 C C . CYS A 1 121 ? -3.831 -14.434 -17.465 1.00 95.69 121 CYS A C 1
ATOM 1013 O O . CYS A 1 121 ? -4.983 -14.143 -17.795 1.00 95.69 121 CYS A O 1
ATOM 1015 N N . PRO A 1 122 ? -3.156 -15.444 -18.048 1.00 95.94 122 PRO A N 1
ATOM 1016 C CA . PRO A 1 122 ? -3.765 -16.308 -19.060 1.00 95.94 122 PRO A CA 1
ATOM 1017 C C . PRO A 1 122 ? -4.859 -17.220 -18.481 1.00 95.94 122 PRO A C 1
ATOM 1019 O O . PRO A 1 122 ? -5.810 -17.549 -19.184 1.00 95.94 122 PRO A O 1
ATOM 1022 N N . GLU A 1 123 ? -4.754 -17.593 -17.200 1.00 95.56 123 GLU A N 1
ATOM 1023 C CA . GLU A 1 123 ? -5.681 -18.504 -16.516 1.00 95.56 123 GLU A CA 1
ATOM 1024 C C . GLU A 1 123 ? -6.161 -17.914 -15.172 1.00 95.56 123 GLU A C 1
ATOM 1026 O O . GLU A 1 123 ? -5.870 -18.452 -14.101 1.00 95.56 123 GLU A O 1
ATOM 1031 N N . PRO A 1 124 ? -6.920 -16.799 -15.183 1.00 92.75 124 PRO A N 1
ATOM 1032 C CA . PRO A 1 124 ? -7.271 -16.054 -13.969 1.00 92.75 124 PRO A CA 1
ATOM 1033 C C . PRO A 1 124 ? -8.174 -16.828 -12.993 1.00 92.75 124 PRO A C 1
ATOM 1035 O O . PRO A 1 124 ? -8.309 -16.426 -11.845 1.00 92.75 124 PRO A O 1
ATOM 1038 N N . GLY A 1 125 ? -8.789 -17.937 -13.422 1.00 92.94 125 GLY A N 1
ATOM 1039 C CA . GLY A 1 125 ? -9.571 -18.820 -12.549 1.00 92.94 125 GLY A CA 1
ATOM 1040 C C . GLY A 1 125 ? -8.733 -19.763 -11.677 1.00 92.94 125 GLY A C 1
ATOM 1041 O O . GLY A 1 125 ? -9.296 -20.426 -10.809 1.00 92.94 125 GLY A O 1
ATOM 1042 N N . LEU A 1 126 ? -7.415 -19.847 -11.907 1.00 92.81 126 LEU A N 1
ATOM 1043 C CA . LEU A 1 126 ? -6.503 -20.769 -11.213 1.00 92.81 126 LEU A CA 1
ATOM 1044 C C . LEU A 1 126 ? -5.565 -20.078 -10.214 1.00 92.81 126 LEU A C 1
ATOM 1046 O O . LEU A 1 126 ? -4.786 -20.750 -9.540 1.00 92.81 126 LEU A O 1
ATOM 1050 N N . THR A 1 127 ? -5.599 -18.750 -10.121 1.00 92.25 127 THR A N 1
ATOM 1051 C CA . THR A 1 127 ? -4.691 -17.985 -9.261 1.00 92.25 127 THR A CA 1
ATOM 1052 C C . THR A 1 127 ? -5.387 -16.774 -8.651 1.00 92.25 127 THR A C 1
ATOM 1054 O O . THR A 1 127 ? -6.493 -16.401 -9.037 1.00 92.25 127 THR A O 1
ATOM 1057 N N . TYR A 1 128 ? -4.709 -16.145 -7.698 1.00 91.94 128 TYR A N 1
ATOM 1058 C CA . TYR A 1 128 ? -5.113 -14.888 -7.090 1.00 91.94 128 TYR A CA 1
ATOM 1059 C C . TYR A 1 128 ? -4.023 -13.852 -7.315 1.00 91.94 128 TYR A C 1
ATOM 1061 O O . TYR A 1 128 ? -2.838 -14.164 -7.209 1.00 91.94 128 TYR A O 1
ATOM 1069 N N . GLY A 1 129 ? -4.409 -12.595 -7.536 1.00 93.31 129 GLY A N 1
ATOM 1070 C CA . GLY A 1 129 ? -3.455 -11.489 -7.429 1.00 93.31 129 GLY A CA 1
ATOM 1071 C C . GLY A 1 129 ? -2.908 -11.362 -6.003 1.00 93.31 129 GLY A C 1
ATOM 1072 O O . GLY A 1 129 ? -1.722 -11.117 -5.802 1.00 93.31 129 GLY A O 1
ATOM 1073 N N . LEU A 1 130 ? -3.767 -11.563 -5.003 1.00 92.38 130 LEU A N 1
ATOM 1074 C CA . LEU A 1 130 ? -3.410 -11.630 -3.589 1.00 92.38 130 LEU A CA 1
ATOM 1075 C C . LEU A 1 130 ? -4.418 -12.551 -2.880 1.00 92.38 130 LEU A C 1
ATOM 1077 O O . LEU A 1 130 ? -5.614 -12.415 -3.150 1.00 92.38 130 LEU A O 1
ATOM 1081 N N . PRO A 1 131 ? -3.993 -13.489 -2.015 1.00 90.88 131 PRO A N 1
ATOM 1082 C CA . PRO A 1 131 ? -4.9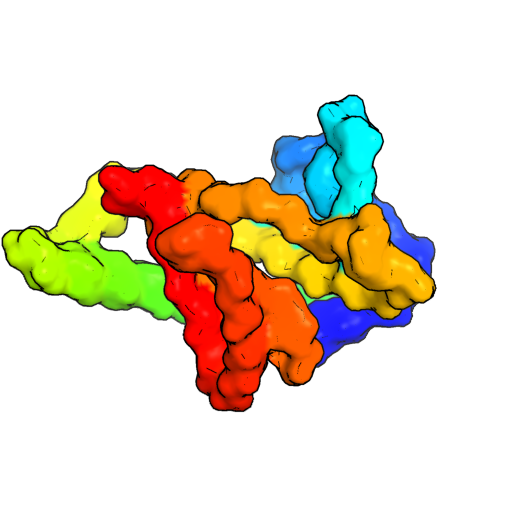19 -14.375 -1.327 1.00 90.88 131 PRO A CA 1
ATOM 1083 C C . PRO A 1 131 ? -5.737 -13.605 -0.283 1.00 90.88 131 PRO A C 1
ATOM 1085 O O . PRO A 1 131 ? -5.379 -12.498 0.132 1.00 90.88 131 PRO A O 1
ATOM 1088 N N . GLY A 1 132 ? -6.839 -14.211 0.161 1.00 92.75 132 GLY A N 1
ATOM 1089 C CA . GLY A 1 132 ? -7.661 -13.655 1.233 1.00 92.75 132 GLY A CA 1
ATOM 1090 C C . GLY A 1 132 ? -6.853 -13.461 2.518 1.00 92.75 132 GLY A C 1
ATOM 1091 O O . GLY A 1 132 ? -6.172 -14.380 2.969 1.00 92.75 132 GLY A O 1
ATOM 1092 N N . HIS A 1 133 ? -6.928 -12.263 3.091 1.00 94.06 133 HIS A N 1
ATOM 1093 C CA . HIS A 1 133 ? -6.249 -11.871 4.326 1.00 94.06 133 HIS A CA 1
ATOM 1094 C C . HIS A 1 133 ? -7.021 -10.738 5.015 1.00 94.06 133 HIS A C 1
ATOM 1096 O O . HIS A 1 133 ? -7.910 -10.132 4.411 1.00 94.06 133 HIS A O 1
ATOM 1102 N N . ALA A 1 134 ? -6.660 -10.470 6.269 1.00 95.31 134 ALA A N 1
ATOM 1103 C CA . ALA A 1 134 ? -6.981 -9.233 6.968 1.00 95.31 134 ALA A CA 1
ATOM 1104 C C . ALA A 1 134 ? -5.717 -8.367 7.060 1.00 95.31 134 ALA A C 1
ATOM 1106 O O . ALA A 1 134 ? -4.594 -8.887 7.060 1.00 95.31 134 ALA A O 1
ATOM 1107 N N . ASP A 1 135 ? -5.898 -7.050 7.089 1.00 96.25 135 ASP A N 1
ATOM 1108 C CA . ASP A 1 135 ? -4.781 -6.122 7.202 1.00 96.25 135 ASP A CA 1
ATOM 1109 C C . ASP A 1 135 ? -4.325 -6.040 8.665 1.00 96.25 135 ASP A C 1
ATOM 1111 O O . ASP A 1 135 ? -5.119 -5.650 9.516 1.00 96.25 135 ASP A O 1
ATOM 1115 N N . PRO A 1 136 ? -3.044 -6.290 8.986 1.00 93.69 136 PRO A N 1
ATOM 1116 C CA . PRO A 1 136 ? -2.560 -6.282 10.370 1.00 93.69 136 PRO A CA 1
ATOM 1117 C C . PRO A 1 136 ? -2.313 -4.865 10.921 1.00 93.69 136 PRO A C 1
ATOM 1119 O O . PRO A 1 136 ? -1.652 -4.702 11.945 1.00 93.69 136 PRO A O 1
ATOM 1122 N N . ASN A 1 137 ? -2.720 -3.824 10.191 1.00 94.12 137 ASN A N 1
ATOM 1123 C CA . ASN A 1 137 ? -2.485 -2.422 10.535 1.00 94.12 137 ASN A CA 1
ATOM 1124 C C . ASN A 1 137 ? -3.709 -1.818 11.244 1.00 94.12 137 ASN A C 1
ATOM 1126 O O . ASN A 1 137 ? -4.656 -2.521 11.573 1.00 94.12 137 ASN A O 1
ATOM 1130 N N . ALA A 1 138 ? -3.681 -0.512 11.513 1.00 95.00 138 ALA A N 1
ATOM 1131 C CA . ALA A 1 138 ? -4.850 0.185 12.040 1.00 95.00 138 ALA A CA 1
ATOM 1132 C C . ALA A 1 138 ? -5.850 0.561 10.935 1.00 95.00 138 ALA A C 1
ATOM 1134 O O . ALA A 1 138 ? -7.054 0.343 11.052 1.00 95.00 138 ALA A O 1
ATOM 1135 N N . ILE A 1 139 ? -5.346 1.147 9.849 1.00 96.88 139 ILE A N 1
ATOM 1136 C CA . ILE A 1 139 ? -6.162 1.650 8.747 1.00 96.88 139 ILE A CA 1
ATOM 1137 C C . ILE A 1 139 ? -5.392 1.554 7.430 1.00 96.88 139 ILE A C 1
ATOM 1139 O O . ILE A 1 139 ? -4.216 1.929 7.352 1.00 96.88 139 ILE A O 1
ATOM 1143 N N . THR A 1 140 ? -6.080 1.112 6.382 1.00 98.12 140 THR A N 1
ATOM 1144 C CA . THR A 1 140 ? -5.581 1.102 5.003 1.00 98.12 140 THR A CA 1
ATOM 1145 C C . THR A 1 140 ? -6.361 2.109 4.168 1.00 98.12 140 THR A C 1
ATOM 1147 O O . THR A 1 140 ? -7.586 2.183 4.242 1.00 98.12 140 THR A O 1
ATOM 1150 N N . ILE A 1 141 ? -5.644 2.883 3.347 1.00 98.50 141 ILE A N 1
ATOM 1151 C CA . ILE A 1 141 ? -6.216 3.771 2.327 1.00 98.50 141 ILE A CA 1
ATOM 1152 C C . ILE A 1 141 ? -5.725 3.280 0.968 1.00 98.50 141 ILE A C 1
ATOM 1154 O O . ILE A 1 141 ? -4.552 3.444 0.621 1.00 98.50 141 ILE A O 1
ATOM 1158 N N . LEU A 1 142 ? -6.623 2.671 0.203 1.00 98.44 142 LEU A N 1
ATOM 1159 C CA . LEU A 1 142 ? -6.337 2.083 -1.096 1.00 98.44 142 LEU A CA 1
ATOM 1160 C C . LEU A 1 142 ? -6.769 3.021 -2.228 1.00 98.44 142 LEU A C 1
ATOM 1162 O O . LEU A 1 142 ? -7.926 3.434 -2.321 1.00 98.44 142 LEU A O 1
ATOM 1166 N N . LEU A 1 143 ? -5.824 3.295 -3.127 1.00 98.00 143 LEU A N 1
ATOM 1167 C CA . LEU A 1 143 ? -6.067 3.878 -4.443 1.00 98.00 143 LEU A CA 1
ATOM 1168 C C . LEU A 1 143 ? -5.964 2.770 -5.490 1.00 98.00 143 LEU A C 1
ATOM 1170 O O . LEU A 1 143 ? -4.919 2.128 -5.596 1.00 98.00 143 LEU A O 1
ATOM 1174 N N . GLN A 1 144 ? -7.023 2.572 -6.266 1.00 95.50 144 GLN A N 1
ATOM 1175 C CA . GLN A 1 144 ? -7.072 1.603 -7.362 1.00 95.50 144 GLN A CA 1
ATOM 1176 C C . GLN A 1 144 ? -7.234 2.317 -8.705 1.00 95.50 144 GLN A C 1
ATOM 1178 O O . GLN A 1 144 ? -7.615 3.488 -8.742 1.00 95.50 144 GLN A O 1
ATOM 1183 N N . ASP A 1 145 ? -6.914 1.627 -9.797 1.00 94.56 145 ASP A N 1
ATOM 1184 C CA . ASP A 1 145 ? -7.261 2.099 -11.133 1.00 94.56 145 ASP A CA 1
ATOM 1185 C C . ASP A 1 145 ? -8.629 1.553 -11.579 1.00 94.56 145 ASP A C 1
ATOM 1187 O O . ASP A 1 145 ? -9.407 1.056 -10.768 1.00 94.56 145 ASP A O 1
ATOM 1191 N N . GLU A 1 146 ? -8.950 1.709 -12.862 1.00 94.62 146 GLU A N 1
ATOM 1192 C CA . GLU A 1 146 ? -10.268 1.367 -13.409 1.00 94.62 146 GLU A CA 1
ATOM 1193 C C . GLU A 1 146 ? -10.480 -0.145 -13.607 1.00 94.62 146 GLU A C 1
ATOM 1195 O O . GLU A 1 146 ? -11.555 -0.554 -14.046 1.00 94.62 146 GLU A O 1
ATOM 1200 N N . VAL A 1 147 ? -9.477 -0.989 -13.328 1.00 94.81 147 VAL A N 1
ATOM 1201 C CA . VAL A 1 147 ? -9.592 -2.446 -13.473 1.00 94.81 147 VAL A CA 1
ATOM 1202 C C . VAL A 1 147 ? -10.135 -3.043 -12.168 1.00 94.81 147 VAL A C 1
ATOM 1204 O O . VAL A 1 147 ? -9.459 -2.974 -11.141 1.00 94.81 147 VAL A O 1
ATOM 1207 N N . PRO A 1 148 ? -11.333 -3.663 -12.167 1.00 94.00 148 PRO A N 1
ATOM 1208 C CA . PRO A 1 148 ? -11.858 -4.312 -10.971 1.00 94.00 148 PRO A CA 1
ATOM 1209 C C . PRO A 1 148 ? -10.976 -5.491 -10.548 1.00 94.00 148 PRO A C 1
ATOM 1211 O O . PRO A 1 148 ? -10.526 -6.274 -11.384 1.00 94.00 148 PRO A O 1
ATOM 1214 N N . GLY A 1 149 ? -10.778 -5.655 -9.241 1.00 95.06 149 GLY A N 1
ATOM 1215 C CA . GLY A 1 149 ? -9.985 -6.766 -8.706 1.00 95.06 149 GLY A CA 1
ATOM 1216 C C . GLY A 1 149 ? -10.099 -6.961 -7.198 1.00 95.06 149 GLY A C 1
ATOM 1217 O O . GLY A 1 149 ? -9.966 -8.085 -6.721 1.00 95.06 149 GLY A O 1
ATOM 1218 N N . LEU A 1 150 ? -10.397 -5.902 -6.438 1.00 97.50 150 LEU A N 1
ATOM 1219 C CA . LEU A 1 150 ? -10.644 -6.037 -5.007 1.00 97.50 150 LEU A CA 1
ATOM 1220 C C . LEU A 1 150 ? -11.955 -6.790 -4.748 1.00 97.50 150 LEU A C 1
ATOM 1222 O O . LEU A 1 150 ? -13.015 -6.436 -5.273 1.00 97.50 150 LEU A O 1
ATOM 1226 N N . GLN A 1 151 ? -11.883 -7.780 -3.863 1.00 97.69 151 GLN A N 1
ATOM 1227 C CA . GLN A 1 151 ? -13.044 -8.442 -3.288 1.00 97.69 151 GLN A CA 1
ATOM 1228 C C . GLN A 1 151 ? -12.972 -8.392 -1.764 1.00 97.69 151 GLN A C 1
ATOM 1230 O O . GLN A 1 151 ? -11.893 -8.494 -1.184 1.00 97.69 151 GLN A O 1
ATOM 1235 N N . VAL A 1 152 ? -14.129 -8.259 -1.121 1.00 97.56 152 VAL A N 1
ATOM 1236 C CA . VAL A 1 152 ? -14.275 -8.303 0.340 1.00 97.56 152 VAL A CA 1
ATOM 1237 C C . VAL A 1 152 ? -15.152 -9.484 0.736 1.00 97.56 152 VAL A C 1
ATOM 1239 O O . VAL A 1 152 ? -16.151 -9.769 0.074 1.00 97.56 152 VAL A O 1
ATOM 1242 N N . LEU A 1 153 ? -14.781 -10.192 1.803 1.00 97.44 153 LEU A N 1
ATOM 1243 C CA . LEU A 1 153 ? -15.569 -11.303 2.328 1.00 97.44 153 LEU A CA 1
ATOM 1244 C C . LEU A 1 153 ? -16.619 -10.763 3.304 1.00 97.44 153 LEU A C 1
ATOM 1246 O O . LEU A 1 153 ? -16.275 -10.206 4.343 1.00 97.44 153 LEU A O 1
ATOM 1250 N N . LYS A 1 154 ? -17.900 -10.946 2.986 1.00 96.62 154 LYS A N 1
ATOM 1251 C CA . LYS A 1 154 ? -19.027 -10.550 3.836 1.00 96.62 154 LYS A CA 1
ATOM 1252 C C . LYS A 1 154 ? -20.028 -11.694 3.922 1.00 96.62 154 LYS A C 1
ATOM 1254 O O . LYS A 1 154 ? -20.452 -12.218 2.896 1.00 96.62 154 LYS A O 1
ATOM 1259 N N . ASP A 1 155 ? -20.394 -12.089 5.140 1.00 96.62 155 ASP A N 1
ATOM 1260 C CA . ASP A 1 155 ? -21.373 -13.156 5.402 1.00 96.62 155 ASP A CA 1
ATOM 1261 C C . ASP A 1 155 ? -21.055 -14.464 4.641 1.00 96.62 155 ASP A C 1
ATOM 1263 O O . ASP A 1 155 ? -21.926 -15.111 4.057 1.00 96.62 155 ASP A O 1
ATOM 1267 N N . GLY A 1 156 ? -19.765 -14.821 4.586 1.00 96.44 156 GLY A N 1
ATOM 1268 C CA . GLY A 1 156 ? -19.265 -16.008 3.882 1.00 96.44 156 GLY A CA 1
ATOM 1269 C C . GLY A 1 156 ? -19.239 -15.901 2.352 1.00 96.44 156 GLY A C 1
ATOM 1270 O O . GLY A 1 156 ? -18.973 -16.898 1.682 1.00 96.44 156 GLY A O 1
ATOM 1271 N N . LYS A 1 157 ? -19.505 -14.720 1.778 1.00 97.50 157 LYS A N 1
ATOM 1272 C CA . LYS A 1 157 ? -19.516 -14.484 0.328 1.00 97.50 157 LYS A CA 1
ATOM 1273 C C . LYS A 1 157 ? -18.518 -13.404 -0.069 1.00 97.50 157 LYS A C 1
ATOM 1275 O O . LYS A 1 157 ? -18.460 -12.342 0.544 1.00 97.50 157 LYS A O 1
ATOM 1280 N N . TRP A 1 158 ? -17.755 -13.669 -1.125 1.00 97.25 158 TRP A N 1
ATOM 1281 C CA . TRP A 1 158 ? -16.882 -12.673 -1.737 1.00 97.25 158 TRP A CA 1
ATOM 1282 C C . TRP A 1 158 ? -17.705 -11.693 -2.575 1.00 97.25 158 TRP A C 1
ATOM 1284 O O . TRP A 1 158 ? -18.478 -12.102 -3.441 1.00 97.25 158 TRP A O 1
ATOM 1294 N N . ILE A 1 159 ? -17.541 -10.400 -2.304 1.00 97.44 159 ILE A N 1
ATOM 1295 C CA . ILE A 1 159 ? -18.223 -9.301 -2.989 1.00 97.44 159 ILE A CA 1
ATOM 1296 C C . ILE A 1 159 ? -17.174 -8.451 -3.696 1.00 97.44 159 ILE A C 1
ATOM 1298 O O . ILE A 1 159 ? -16.249 -7.951 -3.060 1.00 97.44 159 ILE A O 1
ATOM 1302 N N . THR A 1 160 ? -17.330 -8.263 -5.005 1.00 96.81 160 THR A N 1
ATOM 1303 C CA . THR A 1 160 ? -16.464 -7.379 -5.794 1.00 96.81 160 THR A CA 1
ATOM 1304 C C . THR A 1 160 ? -16.726 -5.917 -5.449 1.00 96.81 160 THR A C 1
ATOM 1306 O O . THR A 1 160 ? -17.871 -5.460 -5.472 1.00 96.81 160 THR A O 1
ATOM 1309 N N . VAL A 1 161 ? -15.657 -5.171 -5.173 1.00 96.69 161 VAL A N 1
ATOM 1310 C CA . VAL A 1 161 ? -15.702 -3.720 -4.976 1.00 96.69 161 VAL A CA 1
ATOM 1311 C C . VAL A 1 161 ? -15.372 -3.052 -6.306 1.00 96.69 161 VAL A C 1
ATOM 1313 O O . VAL A 1 161 ? -14.227 -3.064 -6.752 1.00 96.69 161 VAL A O 1
ATOM 1316 N N . ASN A 1 162 ? -16.384 -2.490 -6.964 1.00 95.12 162 ASN A N 1
ATOM 1317 C CA . ASN A 1 162 ? -16.187 -1.825 -8.250 1.00 95.12 162 ASN A CA 1
ATOM 1318 C C . ASN A 1 162 ? -15.447 -0.485 -8.070 1.00 95.12 162 ASN A C 1
ATOM 1320 O O . ASN A 1 162 ? -15.792 0.267 -7.152 1.00 95.12 162 ASN A O 1
ATOM 1324 N N . PRO A 1 163 ? -14.475 -0.154 -8.941 1.00 93.75 163 PRO A N 1
ATOM 1325 C CA . PRO A 1 163 ? -13.847 1.161 -8.955 1.00 93.75 163 PRO A CA 1
ATOM 1326 C C . PRO A 1 163 ? -14.860 2.292 -9.130 1.00 93.75 163 PRO A C 1
ATOM 1328 O O . PRO A 1 163 ? -15.728 2.243 -10.000 1.00 93.75 163 PRO A O 1
ATOM 1331 N N . ILE A 1 164 ? -14.742 3.318 -8.283 1.00 95.81 164 ILE A N 1
ATOM 1332 C CA . ILE A 1 164 ? -15.486 4.572 -8.403 1.00 95.81 164 ILE A CA 1
ATOM 1333 C C . ILE A 1 164 ? -14.457 5.678 -8.674 1.00 95.81 164 ILE A C 1
ATOM 1335 O O . ILE A 1 164 ? -13.558 5.869 -7.843 1.00 95.81 164 ILE A O 1
ATOM 1339 N N . PRO A 1 165 ? -14.567 6.418 -9.793 1.00 94.31 165 PRO A N 1
ATOM 1340 C CA . PRO A 1 165 ? -13.614 7.467 -10.134 1.00 94.31 165 PRO A CA 1
ATOM 1341 C C . PRO A 1 165 ? -13.429 8.490 -9.009 1.00 94.31 165 PRO A C 1
ATOM 1343 O O . PRO A 1 165 ? -14.393 8.913 -8.374 1.00 94.31 165 PRO A O 1
ATOM 1346 N N . TYR A 1 166 ? -12.180 8.913 -8.797 1.00 94.25 166 TYR A N 1
ATOM 1347 C CA . TYR A 1 166 ? -11.790 9.936 -7.813 1.00 94.25 166 TYR A CA 1
ATOM 1348 C C . TYR A 1 166 ? -12.088 9.588 -6.344 1.00 94.25 166 TYR A C 1
ATOM 1350 O O . TYR A 1 166 ? -12.245 10.486 -5.516 1.00 94.25 166 TYR A O 1
ATOM 1358 N N . THR A 1 167 ? -12.137 8.299 -5.998 1.00 96.75 167 THR A N 1
ATOM 1359 C CA . THR A 1 167 ? -12.348 7.842 -4.616 1.00 96.75 167 THR A CA 1
ATOM 1360 C C . THR A 1 167 ? -11.162 7.051 -4.070 1.00 96.75 167 THR A C 1
ATOM 1362 O O . THR A 1 167 ? -10.345 6.512 -4.819 1.00 96.75 167 THR A O 1
ATOM 1365 N N . PHE A 1 168 ? -11.083 6.979 -2.741 1.00 98.25 168 PHE A N 1
ATOM 1366 C CA . PHE A 1 168 ? -10.269 5.999 -2.030 1.00 98.25 168 PHE A CA 1
ATOM 1367 C C . PHE A 1 168 ? -11.180 4.945 -1.411 1.00 98.25 168 PHE A C 1
ATOM 1369 O O . PHE A 1 168 ? -12.282 5.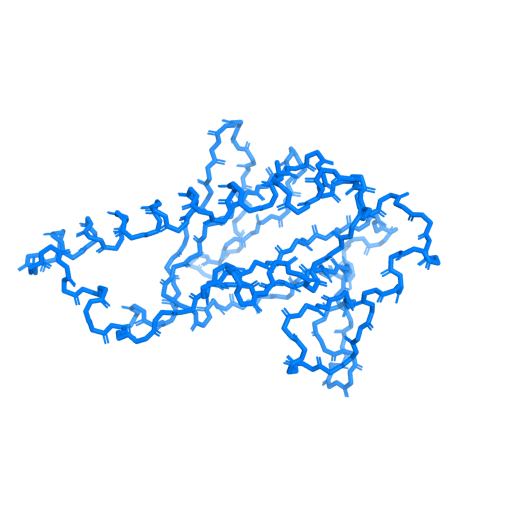262 -0.959 1.00 98.25 168 PHE A O 1
ATOM 1376 N N . ILE A 1 169 ? -10.684 3.716 -1.325 1.00 98.00 169 ILE A N 1
ATOM 1377 C CA . ILE A 1 169 ? -11.263 2.693 -0.457 1.00 98.00 169 ILE A CA 1
ATOM 1378 C C . ILE A 1 169 ? -10.539 2.761 0.880 1.00 98.00 169 ILE A C 1
ATOM 1380 O O . ILE A 1 169 ? -9.314 2.867 0.922 1.00 98.00 169 ILE A O 1
ATOM 1384 N N . VAL A 1 170 ? -11.298 2.703 1.969 1.00 97.94 170 VAL A N 1
ATOM 1385 C CA . VAL A 1 170 ? -10.756 2.680 3.325 1.00 97.94 170 VAL A CA 1
ATOM 1386 C C . VAL A 1 170 ? -11.250 1.421 4.015 1.00 97.94 170 VAL A C 1
ATOM 1388 O O . VAL A 1 170 ? -12.449 1.142 3.996 1.00 97.94 170 VAL A O 1
ATOM 1391 N N . ASN A 1 171 ? -10.340 0.678 4.635 1.00 97.12 171 ASN A N 1
ATOM 1392 C CA . ASN A 1 171 ? -10.684 -0.431 5.515 1.00 97.12 171 ASN A CA 1
ATOM 1393 C C . ASN A 1 171 ? -9.929 -0.327 6.838 1.00 97.12 171 ASN A C 1
ATOM 1395 O O . ASN A 1 171 ? -8.836 0.237 6.920 1.00 97.12 171 ASN A O 1
ATOM 1399 N N . ILE A 1 172 ? -10.564 -0.870 7.868 1.00 96.25 172 ILE A N 1
ATOM 1400 C CA . ILE A 1 172 ? -10.015 -1.003 9.210 1.00 96.25 172 ILE A CA 1
ATOM 1401 C C . ILE A 1 172 ? -9.220 -2.306 9.271 1.00 96.25 172 ILE A C 1
ATOM 1403 O O . ILE A 1 172 ? -9.665 -3.313 8.714 1.00 96.25 172 ILE A O 1
ATOM 1407 N N . GLY A 1 173 ? -8.049 -2.261 9.896 1.00 95.56 173 GLY A N 1
ATOM 1408 C CA . GLY A 1 173 ? -7.222 -3.440 10.120 1.00 95.56 173 GLY A CA 1
ATOM 1409 C C . GLY A 1 173 ? -7.323 -3.969 11.551 1.00 95.56 173 GLY A C 1
ATOM 1410 O O . GLY A 1 173 ? -7.990 -3.387 12.412 1.00 95.56 173 GLY A O 1
ATOM 1411 N N . ASP A 1 174 ? -6.634 -5.076 11.798 1.00 94.94 174 ASP A N 1
ATOM 1412 C CA . ASP A 1 174 ? -6.705 -5.861 13.031 1.00 94.94 174 ASP A CA 1
ATOM 1413 C C . ASP A 1 174 ? -6.284 -5.075 14.283 1.00 94.94 174 ASP A C 1
ATOM 1415 O O . ASP A 1 174 ? -6.683 -5.440 15.378 1.00 94.94 174 ASP A O 1
ATOM 1419 N N . GLN A 1 175 ? -5.499 -3.994 14.165 1.00 92.00 175 GLN A N 1
ATOM 1420 C CA . GLN A 1 175 ? -5.091 -3.200 15.341 1.00 92.00 175 GLN A CA 1
ATOM 1421 C C . GLN A 1 175 ? -6.218 -2.348 15.935 1.00 92.00 175 GLN A C 1
ATOM 1423 O O . GLN A 1 175 ? -6.071 -1.850 17.049 1.00 92.00 175 GLN A O 1
ATOM 1428 N N . ILE A 1 176 ? -7.294 -2.116 15.181 1.00 90.81 176 ILE A N 1
ATOM 1429 C CA . ILE A 1 176 ? -8.473 -1.380 15.658 1.00 90.81 176 ILE A CA 1
ATOM 1430 C C . ILE A 1 176 ? -9.565 -2.335 16.162 1.00 90.81 176 ILE A C 1
ATOM 1432 O O . ILE A 1 176 ? -10.423 -1.895 16.926 1.00 90.81 176 ILE A O 1
ATOM 1436 N N . GLN A 1 177 ? -9.561 -3.600 15.722 1.00 82.44 177 GLN A N 1
ATOM 1437 C CA . GLN A 1 177 ? -10.505 -4.629 16.180 1.00 82.44 177 GLN A CA 1
ATOM 1438 C C . GLN A 1 177 ? -10.157 -5.122 17.586 1.00 82.44 177 GLN A C 1
ATOM 1440 O O . GLN A 1 177 ? -11.119 -5.374 18.348 1.00 82.44 177 GLN A O 1
#

Foldseek 3Di:
DVVQLVQLVPDDPVLNCVQDDLDPPDQWHKDAFDRPVPDPAGAQKIKIKHWPPVPVVTLVVYRCPVVCNSVVVNVVSVVVVVVVQQVQLVVCVVVVHHSNVRVVVVPDDIDMDMSMDRDDDPCPVVHANHDDDFAQDAKDKDDDDQDWHDWDQDPNDTDTDGDDPPDIDMDGGPVND

Organism: NCBI:txid34283

InterPro domains:
  IPR005123 Oxoglutarate/iron-dependent dioxygenase domain [PS51471] (109-177)
  IPR026992 Non-haem dioxygenase, N-terminal domain [PF14226] (1-64)
  IPR027443 Isopenicillin N synthase-like superfamily [G3DSA:2.60.120.330] (1-177)
  IPR044861 Isopenicillin N synthase-like, Fe(2+) 2OG dioxygenase domain [PF03171] (111-177)
  IPR050295 Plant 2-oxoglutarate-dependent oxidoreductases [PTHR47991] (3-177)

Secondary structure (DSSP, 8-state):
-HHHHHHHHTS-HHHHGGGB---TT-SEEEEESS-TTT-SS--S-EEEEEEEESSTTTGGGS---STTHHHHHHHHHHHHHHHHHHHHHHHHHHTTS-TTHHHHHH-S--EEEEEEE----S-TTS--SS-S---SSSEEEE---SS---EEEETTEEEE----TT--EEEE-TTT-

Radius of gyration: 17.2 Å; chains: 1; bounding box: 39×37×42 Å

pLDDT: mean 94.82, std 5.04, range [73.31, 98.56]

Sequence (177 aa):
MLHVSKQFFHLPESERLKNYSDDPMKTTRLSTSFNVRTENVSSWRDYLRLHCYPLEDYVHEWPTNPPSFREDTSEYCKNTRRLAVRLLEAISESLDLERDYINSALGKHAQHMAINYYPPCPEPGLTYGLPGHADPNAITILLQDEVPGLQVLKDGKWITVNPIPYTFIVNIGDQIQ